Protein AF-A0A4Z1C130-F1 (afdb_monomer_lite)

Organism: NCBI:txid1697557

Structure (mmCIF, N/CA/C/O backbone):
data_AF-A0A4Z1C130-F1
#
_entry.id   AF-A0A4Z1C130-F1
#
loop_
_atom_site.group_PDB
_atom_site.id
_atom_site.type_symbol
_atom_site.label_atom_id
_atom_site.label_alt_id
_atom_site.label_comp_id
_atom_site.label_asym_id
_atom_site.label_entity_id
_atom_site.label_seq_id
_atom_site.pdbx_PDB_ins_code
_atom_site.Cartn_x
_atom_site.Cartn_y
_atom_site.Cartn_z
_atom_site.occupancy
_atom_site.B_iso_or_equiv
_atom_site.auth_seq_id
_atom_site.auth_comp_id
_atom_site.auth_asym_id
_atom_site.auth_atom_id
_atom_site.pdbx_PDB_model_num
ATOM 1 N N . MET A 1 1 ? 6.867 -9.509 -19.009 1.00 84.56 1 MET A N 1
ATOM 2 C CA . MET A 1 1 ? 7.620 -9.383 -17.746 1.00 84.56 1 MET A CA 1
ATOM 3 C C . MET A 1 1 ? 6.846 -10.134 -16.678 1.00 84.56 1 MET A C 1
ATOM 5 O O . MET A 1 1 ? 5.625 -10.033 -16.689 1.00 84.56 1 MET A O 1
ATOM 9 N N . GLN A 1 2 ? 7.513 -10.895 -15.812 1.00 92.56 2 GLN A N 1
ATOM 10 C CA . GLN A 1 2 ? 6.867 -11.497 -14.640 1.00 92.56 2 GLN A CA 1
ATOM 11 C C . GLN A 1 2 ? 6.759 -10.421 -13.554 1.00 92.56 2 GLN A C 1
ATOM 13 O O . GLN A 1 2 ? 7.670 -10.288 -12.743 1.00 92.56 2 GLN A O 1
ATOM 18 N N . PHE A 1 3 ? 5.708 -9.597 -13.609 1.00 95.44 3 PHE A N 1
ATOM 19 C CA . PHE A 1 3 ? 5.589 -8.407 -12.760 1.00 95.44 3 PHE A CA 1
ATOM 20 C C . PHE A 1 3 ? 5.726 -8.729 -11.281 1.00 95.44 3 PHE A C 1
ATOM 22 O O . PHE A 1 3 ? 6.609 -8.166 -10.649 1.00 95.44 3 PHE A O 1
ATOM 29 N N . ASP A 1 4 ? 4.951 -9.684 -10.771 1.00 96.56 4 ASP A N 1
ATOM 30 C CA . ASP A 1 4 ? 4.960 -10.022 -9.347 1.00 96.56 4 ASP A CA 1
ATOM 31 C C . ASP A 1 4 ? 6.349 -10.411 -8.847 1.00 96.56 4 ASP A C 1
ATOM 33 O O . ASP A 1 4 ? 6.774 -9.969 -7.785 1.00 96.56 4 ASP A O 1
ATOM 37 N N . LYS A 1 5 ? 7.098 -11.181 -9.644 1.00 96.88 5 LYS A N 1
ATOM 38 C CA . LYS A 1 5 ? 8.466 -11.577 -9.305 1.00 96.88 5 LYS A CA 1
ATOM 39 C C . LYS A 1 5 ? 9.387 -10.358 -9.195 1.00 96.88 5 LYS A C 1
ATOM 41 O O . LYS A 1 5 ? 10.031 -10.166 -8.169 1.00 96.88 5 LYS A O 1
ATOM 46 N N . VAL A 1 6 ? 9.421 -9.526 -10.235 1.00 97.50 6 VAL A N 1
ATOM 47 C CA . VAL A 1 6 ? 10.298 -8.343 -10.287 1.00 97.50 6 VAL A CA 1
ATOM 48 C C . VAL A 1 6 ? 9.891 -7.315 -9.223 1.00 97.50 6 VAL A C 1
ATOM 50 O O . VAL A 1 6 ? 10.746 -6.707 -8.582 1.00 97.50 6 VAL A O 1
ATOM 53 N N . ALA A 1 7 ? 8.588 -7.135 -8.999 1.00 97.62 7 ALA A N 1
ATOM 54 C CA . ALA A 1 7 ? 8.057 -6.245 -7.979 1.00 97.62 7 ALA A CA 1
ATOM 55 C C . ALA A 1 7 ? 8.417 -6.729 -6.572 1.00 97.62 7 ALA A C 1
ATOM 57 O O . ALA A 1 7 ? 8.873 -5.919 -5.771 1.00 97.62 7 ALA A O 1
ATOM 58 N N . ARG A 1 8 ? 8.297 -8.032 -6.280 1.00 97.88 8 ARG A N 1
ATOM 59 C CA . ARG A 1 8 ? 8.739 -8.600 -4.997 1.00 97.88 8 ARG A CA 1
ATOM 60 C C . ARG A 1 8 ? 10.211 -8.328 -4.734 1.00 97.88 8 ARG A C 1
ATOM 62 O O . ARG A 1 8 ? 10.548 -7.835 -3.665 1.00 97.88 8 ARG A O 1
ATOM 69 N N . GLU A 1 9 ? 11.069 -8.604 -5.710 1.00 97.69 9 GLU A N 1
ATOM 70 C CA . GLU A 1 9 ? 12.508 -8.376 -5.571 1.00 97.69 9 GLU A CA 1
ATOM 71 C C . GLU A 1 9 ? 12.799 -6.890 -5.318 1.00 97.69 9 GLU A C 1
ATOM 73 O O . GLU A 1 9 ? 13.430 -6.546 -4.322 1.00 97.69 9 GLU A O 1
ATOM 78 N N . ALA A 1 10 ? 12.273 -5.990 -6.154 1.00 98.12 10 ALA A N 1
ATOM 79 C CA . ALA A 1 10 ? 12.544 -4.558 -6.042 1.00 98.12 10 ALA A CA 1
ATOM 80 C C . ALA A 1 10 ? 11.983 -3.934 -4.753 1.00 98.12 10 ALA A C 1
ATOM 82 O O . ALA A 1 10 ? 12.716 -3.265 -4.022 1.00 98.12 10 ALA A O 1
ATOM 83 N N . PHE A 1 11 ? 10.703 -4.159 -4.445 1.00 98.44 11 PHE A N 1
ATOM 84 C CA . PHE A 1 11 ? 10.072 -3.613 -3.241 1.00 98.44 11 PHE A CA 1
ATOM 85 C C . PHE A 1 11 ? 10.645 -4.250 -1.970 1.00 98.44 11 PHE A C 1
ATOM 87 O O . PHE A 1 11 ? 10.843 -3.538 -0.984 1.00 98.44 11 PHE A O 1
ATOM 94 N N . GLY A 1 12 ? 10.981 -5.544 -2.005 1.00 97.81 12 GLY A N 1
ATOM 95 C CA . GLY A 1 12 ? 11.578 -6.270 -0.885 1.00 97.81 12 GLY A CA 1
ATOM 96 C C . GLY A 1 12 ? 12.869 -5.626 -0.385 1.00 97.81 12 GLY A C 1
ATOM 97 O O . GLY A 1 12 ? 13.016 -5.436 0.820 1.00 97.81 12 GLY A O 1
ATOM 98 N N . THR A 1 13 ? 13.729 -5.133 -1.292 1.00 97.38 13 THR A N 1
ATOM 99 C CA . THR A 1 13 ? 14.977 -4.431 -0.908 1.00 97.38 13 THR A CA 1
ATOM 100 C C . THR A 1 13 ? 14.772 -3.220 0.008 1.00 97.38 13 THR A C 1
ATOM 102 O O . THR A 1 13 ? 15.708 -2.809 0.693 1.00 97.38 13 THR A O 1
ATOM 105 N N . ILE A 1 14 ? 13.568 -2.638 0.021 1.00 96.75 14 ILE A N 1
ATOM 106 C CA . ILE A 1 14 ? 13.221 -1.463 0.826 1.00 96.75 14 ILE A CA 1
ATOM 107 C C . ILE A 1 14 ? 12.282 -1.823 1.972 1.00 96.75 14 ILE A C 1
ATOM 109 O O . ILE A 1 14 ? 12.450 -1.319 3.079 1.00 96.75 14 ILE A O 1
ATOM 113 N N . LEU A 1 15 ? 11.288 -2.672 1.719 1.00 97.69 15 LEU A N 1
ATOM 114 C CA . LEU A 1 15 ? 10.221 -2.956 2.671 1.00 97.69 15 LEU A CA 1
ATOM 115 C C . LEU A 1 15 ? 10.615 -4.012 3.712 1.00 97.69 15 LEU A C 1
ATOM 117 O O . LEU A 1 15 ? 10.221 -3.881 4.872 1.00 97.69 15 LEU A O 1
ATOM 121 N N . GLU A 1 16 ? 11.424 -5.012 3.352 1.00 97.88 16 GLU A N 1
ATOM 122 C CA . GLU A 1 16 ? 11.862 -6.047 4.302 1.00 97.88 16 GLU A CA 1
ATOM 123 C C . GLU A 1 16 ? 12.694 -5.468 5.458 1.00 97.88 16 GLU A C 1
ATOM 125 O O . GLU A 1 16 ? 12.375 -5.763 6.613 1.00 97.88 16 GLU A O 1
ATOM 130 N N . PRO A 1 17 ? 13.673 -4.561 5.230 1.00 97.06 17 PRO A N 1
ATOM 131 C CA . PRO A 1 17 ? 14.369 -3.877 6.325 1.00 97.06 17 PRO A CA 1
ATOM 132 C C . PRO A 1 17 ? 13.449 -3.065 7.250 1.00 97.06 17 PRO A C 1
ATOM 134 O O . PRO A 1 17 ? 13.810 -2.795 8.393 1.00 97.06 17 PRO A O 1
ATOM 137 N N . LEU A 1 18 ? 12.263 -2.672 6.772 1.00 95.75 18 LEU A N 1
ATOM 138 C CA . LEU A 1 18 ? 11.250 -1.950 7.548 1.00 95.75 18 LEU A CA 1
ATOM 139 C C . LEU A 1 18 ? 10.283 -2.890 8.292 1.00 95.75 18 LEU A C 1
ATOM 141 O O . LEU A 1 18 ? 9.380 -2.416 8.993 1.00 95.75 18 LEU A O 1
ATOM 145 N N . GLY A 1 19 ? 10.473 -4.207 8.167 1.00 96.94 19 GLY A N 1
ATOM 146 C CA . GLY A 1 19 ? 9.687 -5.247 8.829 1.00 96.94 19 GLY A CA 1
ATOM 147 C C . GLY A 1 19 ? 8.452 -5.708 8.057 1.00 96.94 19 GLY A C 1
ATOM 148 O O . GLY A 1 19 ? 7.589 -6.353 8.649 1.00 96.94 19 GLY A O 1
ATOM 149 N N . PHE A 1 20 ? 8.329 -5.370 6.772 1.00 98.00 20 PHE A N 1
ATOM 150 C CA . PHE A 1 20 ? 7.286 -5.942 5.920 1.00 98.00 20 PHE A CA 1
ATOM 151 C C . PHE A 1 20 ? 7.695 -7.327 5.411 1.00 98.00 20 PHE A C 1
ATOM 153 O O . PHE A 1 20 ? 8.868 -7.588 5.157 1.00 98.00 20 PHE A O 1
ATOM 160 N N . SER A 1 21 ? 6.706 -8.185 5.189 1.00 97.62 21 SER A N 1
ATOM 161 C CA . SER A 1 21 ? 6.847 -9.482 4.532 1.00 97.62 21 SER A CA 1
ATOM 162 C C . SER A 1 21 ? 5.893 -9.578 3.345 1.00 97.62 21 SER A C 1
ATOM 164 O O . SER A 1 21 ? 4.841 -8.946 3.337 1.00 97.62 21 SER A O 1
ATOM 166 N N . CYS A 1 22 ? 6.235 -10.396 2.351 1.00 97.12 22 CYS A N 1
ATOM 167 C CA . CYS A 1 22 ? 5.315 -10.831 1.295 1.00 97.12 22 CYS A CA 1
ATOM 168 C C . CYS A 1 22 ? 5.117 -12.360 1.287 1.00 97.12 22 CYS A C 1
ATOM 170 O O . CYS A 1 22 ? 4.662 -12.924 0.290 1.00 97.12 22 CYS A O 1
ATOM 172 N N . SER A 1 23 ? 5.478 -13.046 2.379 1.00 95.81 23 SER A N 1
ATOM 173 C CA . SER A 1 23 ? 5.541 -14.515 2.452 1.00 95.81 23 SER A CA 1
ATOM 174 C C . SER A 1 23 ? 4.203 -15.218 2.232 1.00 95.81 23 SER A C 1
ATOM 176 O O . SER A 1 23 ? 4.184 -16.301 1.660 1.00 95.81 23 SER A O 1
ATOM 178 N N . GLU A 1 24 ? 3.097 -14.615 2.673 1.00 95.50 24 GLU A N 1
ATOM 179 C CA . GLU A 1 24 ? 1.747 -15.184 2.518 1.00 95.50 24 GLU A CA 1
ATOM 180 C C . GLU A 1 24 ? 1.022 -14.677 1.263 1.00 95.50 24 GLU A C 1
ATOM 182 O O . GLU A 1 24 ? -0.021 -15.208 0.892 1.00 95.50 24 GLU A O 1
ATOM 187 N N . SER A 1 25 ? 1.577 -13.675 0.576 1.00 95.50 25 SER A N 1
ATOM 188 C CA . SER A 1 25 ? 1.028 -13.207 -0.697 1.00 95.50 25 SER A CA 1
ATOM 189 C C . SER A 1 25 ? 1.277 -14.255 -1.780 1.00 95.50 25 SER A C 1
ATOM 191 O O 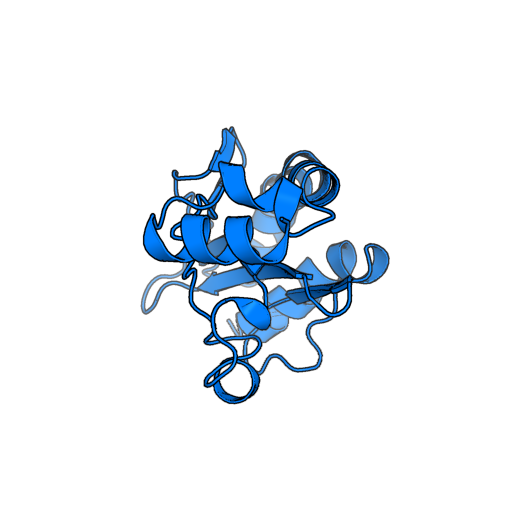. SER A 1 25 ? 2.376 -14.805 -1.880 1.00 95.50 25 SER A O 1
ATOM 193 N N . GLN A 1 26 ? 0.286 -14.492 -2.632 1.00 93.38 26 GLN A N 1
ATOM 194 C CA . GLN A 1 26 ? 0.418 -15.200 -3.906 1.00 93.38 26 GLN A CA 1
ATOM 195 C C . GLN A 1 26 ? 0.820 -14.242 -5.042 1.00 93.38 26 GLN A C 1
ATOM 197 O O . 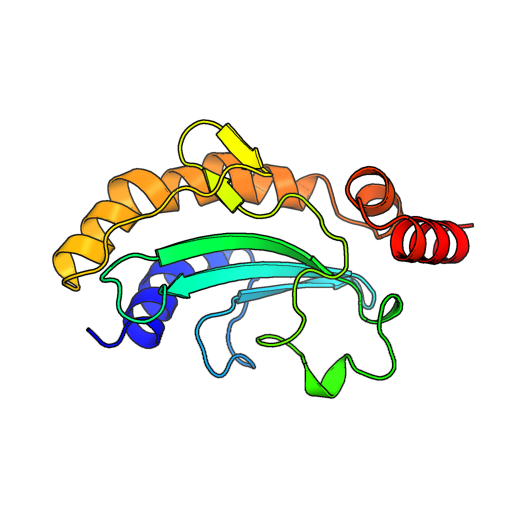GLN A 1 26 ? 1.441 -14.676 -6.009 1.00 93.38 26 GLN A O 1
ATOM 202 N N . ALA A 1 27 ? 0.529 -12.943 -4.904 1.00 93.19 27 ALA A N 1
ATOM 203 C CA . ALA A 1 27 ? 0.829 -11.894 -5.886 1.00 93.19 27 ALA A CA 1
ATOM 204 C C . ALA A 1 27 ? 2.134 -11.146 -5.565 1.00 93.19 27 ALA A C 1
ATOM 206 O O . ALA A 1 27 ? 3.208 -11.722 -5.699 1.00 93.19 27 ALA A O 1
ATOM 207 N N . CYS A 1 28 ? 2.083 -9.879 -5.157 1.00 96.06 28 CYS A N 1
ATOM 208 C CA . CYS A 1 28 ? 3.241 -9.108 -4.690 1.00 96.06 28 CYS A CA 1
ATOM 209 C C . CYS A 1 28 ? 2.869 -8.107 -3.581 1.00 96.06 28 CYS A C 1
ATOM 211 O O . CYS A 1 28 ? 3.478 -7.046 -3.453 1.00 96.06 28 CYS A O 1
ATOM 213 N N . THR A 1 29 ? 1.879 -8.461 -2.757 1.00 97.50 29 THR A N 1
ATOM 214 C CA . THR A 1 29 ? 1.444 -7.653 -1.614 1.00 97.50 29 THR A CA 1
ATOM 215 C C . THR A 1 29 ? 2.403 -7.823 -0.445 1.00 97.50 29 THR A C 1
ATOM 217 O O . THR A 1 29 ? 2.676 -8.936 0.010 1.00 97.50 29 THR A O 1
ATOM 220 N N . PHE A 1 30 ? 2.881 -6.701 0.076 1.00 98.00 30 PHE A N 1
ATOM 221 C CA . PHE A 1 30 ? 3.673 -6.636 1.292 1.00 98.00 30 PHE A CA 1
ATOM 222 C C . PHE A 1 30 ? 2.791 -6.217 2.454 1.00 98.00 30 PHE A C 1
ATOM 224 O O . PHE A 1 30 ? 1.991 -5.291 2.323 1.00 98.00 30 PHE A O 1
ATOM 231 N N . TYR A 1 31 ? 2.979 -6.851 3.603 1.00 97.31 31 TYR A N 1
ATOM 232 C CA . TYR A 1 31 ? 2.268 -6.531 4.828 1.00 97.31 31 TYR A CA 1
ATOM 233 C C . TYR A 1 31 ? 3.208 -6.497 6.030 1.00 97.31 31 TYR A C 1
ATOM 235 O O . TYR A 1 31 ? 4.227 -7.183 6.069 1.00 97.31 31 TYR A O 1
ATOM 243 N N . LYS A 1 32 ? 2.852 -5.695 7.029 1.00 97.00 32 LYS A N 1
ATOM 244 C CA . LYS A 1 32 ? 3.543 -5.606 8.316 1.00 97.00 32 LYS A CA 1
ATOM 245 C C . LYS A 1 32 ? 2.510 -5.591 9.430 1.00 97.00 32 LYS A C 1
ATOM 247 O O . LYS A 1 32 ? 1.650 -4.713 9.451 1.00 97.00 32 LYS A O 1
ATOM 252 N N . ALA A 1 33 ? 2.612 -6.538 10.357 1.00 96.50 33 ALA A N 1
ATOM 253 C CA . ALA A 1 33 ? 1.845 -6.488 11.595 1.00 96.50 33 ALA A CA 1
ATOM 254 C C . ALA A 1 33 ? 2.397 -5.359 12.478 1.00 96.50 33 ALA A C 1
ATOM 256 O O . ALA A 1 33 ? 3.587 -5.335 12.797 1.00 96.50 33 ALA A O 1
ATOM 257 N N . VAL A 1 34 ? 1.536 -4.415 12.847 1.00 95.19 34 VAL A N 1
ATOM 258 C CA . VAL A 1 34 ? 1.850 -3.341 13.803 1.00 95.19 34 VAL A CA 1
ATOM 259 C C . VAL A 1 34 ? 1.437 -3.770 15.208 1.00 95.19 34 VAL A C 1
ATOM 261 O O . VAL A 1 34 ? 2.166 -3.569 16.176 1.00 95.19 34 VAL A O 1
ATOM 264 N N . SER A 1 35 ? 0.278 -4.420 15.300 1.00 92.94 35 SER A N 1
ATOM 265 C CA . SER A 1 35 ? -0.231 -5.118 16.478 1.00 92.94 35 SER A CA 1
ATOM 266 C C . SER A 1 35 ? -1.021 -6.352 16.024 1.00 92.94 35 SER A C 1
ATOM 268 O O . SER A 1 35 ? -1.108 -6.624 14.827 1.00 92.94 35 SER A O 1
ATOM 270 N N . ALA A 1 36 ? -1.628 -7.090 16.960 1.00 89.31 36 ALA A N 1
ATOM 271 C CA . ALA A 1 36 ? -2.555 -8.175 16.618 1.00 89.31 36 ALA A CA 1
ATOM 272 C C . ALA A 1 36 ? -3.773 -7.686 15.804 1.00 89.31 36 ALA A C 1
ATOM 274 O O . ALA A 1 36 ? -4.365 -8.450 15.048 1.00 89.31 36 ALA A O 1
ATOM 275 N N . ASP A 1 37 ? -4.107 -6.399 15.927 1.00 90.56 37 ASP A N 1
ATOM 276 C CA . ASP A 1 37 ? -5.343 -5.823 15.404 1.00 90.56 37 ASP A CA 1
ATOM 277 C C . ASP A 1 37 ? -5.112 -4.862 14.238 1.00 90.56 37 ASP A C 1
ATOM 279 O O . ASP A 1 37 ? -6.073 -4.309 13.707 1.00 90.56 37 ASP A O 1
ATOM 283 N N . LEU A 1 38 ? -3.864 -4.603 13.845 1.00 93.62 38 LEU A N 1
ATOM 284 C CA . LEU A 1 38 ? -3.554 -3.612 12.821 1.00 93.62 38 LEU A CA 1
ATOM 285 C C . LEU A 1 38 ? -2.382 -4.054 11.956 1.00 93.62 38 LEU A C 1
ATOM 287 O O . LEU A 1 38 ? -1.293 -4.357 12.448 1.00 93.62 38 LEU A O 1
ATOM 291 N N . TYR A 1 39 ? -2.609 -3.997 10.650 1.00 95.75 39 TYR A N 1
ATOM 292 C CA . TYR A 1 39 ? -1.638 -4.325 9.623 1.00 95.75 39 TYR A CA 1
ATOM 293 C C . TYR A 1 39 ? -1.480 -3.153 8.660 1.00 95.75 39 TYR A C 1
ATOM 295 O O . TYR A 1 39 ? -2.448 -2.475 8.311 1.00 95.75 39 TYR A O 1
ATOM 303 N N . HIS A 1 40 ? -0.253 -2.936 8.207 1.00 96.19 40 HIS A N 1
ATOM 304 C CA . HIS A 1 40 ? 0.083 -2.031 7.110 1.00 96.19 40 HIS A CA 1
ATOM 305 C C . HIS A 1 40 ? 0.326 -2.823 5.842 1.00 96.19 40 HIS A C 1
ATOM 307 O O . HIS A 1 40 ? 0.926 -3.890 5.909 1.00 96.19 40 HIS A O 1
ATOM 313 N N . PHE A 1 41 ? -0.080 -2.276 4.701 1.00 96.62 41 PHE A N 1
ATOM 314 C CA . PHE A 1 41 ? 0.021 -2.924 3.402 1.00 96.62 41 PHE A CA 1
ATOM 315 C C . PHE A 1 41 ? 0.650 -2.003 2.363 1.00 96.62 41 PHE A C 1
ATOM 317 O O . PHE A 1 41 ? 0.315 -0.819 2.273 1.00 96.62 41 PHE A O 1
ATOM 324 N N . VAL A 1 42 ? 1.523 -2.585 1.544 1.00 97.38 42 VAL A N 1
ATOM 325 C CA . VAL A 1 42 ? 2.035 -2.003 0.303 1.00 97.38 42 VAL A CA 1
ATOM 326 C C . VAL A 1 42 ? 1.748 -2.987 -0.821 1.00 97.38 42 VAL A C 1
ATOM 328 O O . VAL A 1 42 ? 2.273 -4.096 -0.836 1.00 97.38 42 VAL A O 1
ATOM 331 N N . MET A 1 43 ? 0.913 -2.581 -1.766 1.00 96.69 43 MET A N 1
ATOM 332 C CA . MET A 1 43 ? 0.435 -3.432 -2.847 1.00 96.69 43 MET A CA 1
ATOM 333 C C . MET A 1 43 ? 0.750 -2.776 -4.194 1.00 96.69 43 MET A C 1
ATOM 335 O O . MET A 1 43 ? -0.027 -1.935 -4.657 1.00 96.69 43 MET A O 1
ATOM 339 N N . PRO A 1 44 ? 1.902 -3.090 -4.810 1.00 97.00 44 PRO A N 1
ATOM 340 C CA . PRO A 1 44 ? 2.093 -2.844 -6.231 1.00 97.00 44 PRO A CA 1
ATOM 341 C C . PRO A 1 44 ? 1.086 -3.680 -7.029 1.00 97.00 44 PRO A C 1
ATOM 343 O O . PRO A 1 44 ? 0.984 -4.884 -6.830 1.00 97.00 44 PRO A O 1
ATOM 346 N N . ASP A 1 45 ? 0.338 -3.042 -7.923 1.00 94.81 45 ASP A N 1
ATOM 347 C CA . ASP A 1 45 ? -0.751 -3.683 -8.665 1.00 94.81 45 ASP A CA 1
ATOM 348 C C . ASP A 1 45 ? -0.617 -3.370 -10.157 1.00 94.81 45 ASP A C 1
ATOM 350 O O . ASP A 1 45 ? -0.761 -2.218 -10.590 1.00 94.81 45 ASP A O 1
ATOM 354 N N . GLN A 1 46 ? -0.284 -4.388 -10.955 1.00 96.12 46 GLN A N 1
ATOM 355 C CA . GLN A 1 46 ? -0.220 -4.233 -12.401 1.00 96.12 46 GLN A CA 1
ATOM 356 C C . GLN A 1 46 ? -1.631 -4.164 -12.980 1.00 96.12 46 GLN A C 1
ATOM 358 O O . GLN A 1 46 ? -2.414 -5.109 -12.903 1.00 96.12 46 GLN A O 1
ATOM 363 N N . LEU A 1 47 ? -1.917 -3.072 -13.687 1.00 94.12 47 LEU A N 1
ATOM 364 C CA . LEU A 1 47 ? -3.197 -2.912 -14.354 1.00 94.12 47 LEU A CA 1
ATOM 365 C C . LEU A 1 47 ? -3.369 -3.949 -15.466 1.00 94.12 47 LEU A C 1
ATOM 367 O O . LEU A 1 47 ? -2.524 -4.105 -16.354 1.00 94.12 47 LEU A O 1
ATOM 371 N N . HIS A 1 48 ? -4.522 -4.610 -15.453 1.00 90.38 48 HIS A N 1
ATOM 372 C CA . HIS A 1 48 ? -4.873 -5.625 -16.435 1.00 90.38 48 HIS A CA 1
ATOM 373 C C . HIS A 1 48 ? -4.774 -5.075 -17.871 1.00 90.38 48 HIS A C 1
ATOM 375 O O . HIS A 1 48 ? -5.309 -4.010 -18.185 1.00 90.38 48 HIS A O 1
ATOM 381 N N . ASN A 1 49 ? -4.079 -5.803 -18.751 1.00 87.81 49 ASN A N 1
ATOM 382 C CA . ASN A 1 49 ? -3.824 -5.446 -20.157 1.00 87.81 49 ASN A CA 1
ATOM 383 C C . ASN A 1 49 ? -3.085 -4.120 -20.403 1.00 87.81 49 ASN A C 1
ATOM 385 O O . ASN A 1 49 ? -2.995 -3.674 -21.549 1.00 87.81 49 ASN A O 1
ATOM 389 N N . LEU A 1 50 ? -2.510 -3.499 -19.371 1.00 93.06 50 LEU A N 1
ATOM 390 C CA . LEU A 1 50 ? -1.705 -2.295 -19.517 1.00 93.06 50 LEU A CA 1
ATOM 391 C C . LEU A 1 50 ? -0.274 -2.559 -19.037 1.00 93.06 50 LEU A C 1
ATOM 393 O O . LEU A 1 50 ? -0.051 -3.200 -18.012 1.00 93.06 50 LEU A O 1
ATOM 397 N N . PRO A 1 51 ? 0.746 -2.028 -19.732 1.00 95.19 51 PRO A N 1
ATOM 398 C CA . PRO A 1 51 ? 2.126 -2.082 -19.256 1.00 95.19 51 PRO A CA 1
ATOM 399 C C . PRO A 1 51 ? 2.365 -0.997 -18.191 1.00 95.19 51 PRO A C 1
ATOM 401 O O . PRO A 1 51 ? 3.325 -0.223 -18.280 1.00 95.19 51 PRO A O 1
ATOM 404 N N . LYS A 1 52 ? 1.440 -0.890 -17.233 1.00 97.44 52 LYS A N 1
ATOM 405 C CA . LYS A 1 52 ? 1.440 0.085 -16.149 1.00 97.44 52 LYS A CA 1
ATOM 406 C C . LYS A 1 52 ? 1.023 -0.573 -14.842 1.00 97.44 52 LYS A C 1
ATOM 408 O O . LYS A 1 52 ? 0.240 -1.516 -14.857 1.00 97.44 52 LYS A O 1
ATOM 413 N N . TYR A 1 53 ? 1.489 -0.012 -13.740 1.00 97.75 53 TYR A N 1
ATOM 414 C CA . TYR A 1 53 ? 1.084 -0.394 -12.395 1.00 97.75 53 TYR A CA 1
ATOM 415 C C . TYR A 1 53 ? 0.818 0.844 -11.546 1.00 97.75 53 TYR A C 1
ATOM 417 O O . TYR A 1 53 ? 1.303 1.937 -11.864 1.00 97.75 53 TYR A O 1
ATOM 425 N N . ASP A 1 54 ? 0.056 0.666 -10.479 1.00 97.19 54 ASP A N 1
ATOM 426 C CA . ASP A 1 54 ? -0.012 1.607 -9.367 1.00 97.19 54 ASP A CA 1
ATOM 427 C C . ASP A 1 54 ? 0.530 0.959 -8.089 1.00 97.19 54 ASP A C 1
ATOM 429 O O . ASP A 1 54 ? 0.941 -0.203 -8.083 1.00 97.19 54 ASP A O 1
ATOM 433 N N . VAL A 1 55 ? 0.612 1.745 -7.018 1.00 97.50 55 VAL A N 1
ATOM 434 C CA . VAL A 1 55 ? 0.997 1.246 -5.698 1.00 97.50 55 VAL A CA 1
ATOM 435 C C . VAL A 1 55 ? -0.034 1.730 -4.695 1.00 97.50 55 VAL A C 1
ATOM 437 O O . VAL A 1 55 ? -0.254 2.939 -4.565 1.00 97.50 55 VAL A O 1
ATOM 440 N N . LYS A 1 56 ? -0.650 0.792 -3.976 1.00 96.19 56 LYS A N 1
ATOM 441 C CA . LYS A 1 56 ? -1.609 1.079 -2.907 1.00 96.19 56 LYS A CA 1
ATOM 442 C C . LYS A 1 56 ? -0.929 0.911 -1.549 1.00 96.19 56 LYS A C 1
ATOM 444 O O . LYS A 1 56 ? -0.264 -0.085 -1.302 1.00 96.19 56 LYS A O 1
ATOM 449 N N . ILE A 1 57 ? -1.095 1.904 -0.688 1.00 95.12 57 ILE A N 1
ATOM 450 C CA . ILE A 1 57 ? -0.538 2.053 0.652 1.00 95.12 57 ILE A CA 1
ATOM 451 C C . ILE A 1 57 ? -1.724 2.238 1.587 1.00 95.12 57 ILE A C 1
ATOM 453 O O . ILE A 1 57 ? -2.451 3.222 1.466 1.00 95.12 57 ILE A O 1
ATOM 457 N N . PHE A 1 58 ? -1.972 1.289 2.475 1.00 94.00 58 PHE A N 1
ATOM 458 C CA . PHE A 1 58 ? -3.141 1.347 3.349 1.00 94.00 58 PHE A CA 1
ATOM 459 C C . PHE A 1 58 ? -2.899 0.566 4.633 1.00 94.00 58 PHE A C 1
ATOM 461 O O . PHE A 1 58 ? -1.942 -0.197 4.748 1.00 94.00 58 PHE A O 1
ATOM 468 N N . PHE A 1 59 ? -3.775 0.766 5.610 1.00 93.62 59 PHE A N 1
ATOM 469 C CA . PHE A 1 59 ? -3.880 -0.112 6.764 1.00 93.62 59 PHE A CA 1
ATOM 470 C C . PHE A 1 59 ? -5.162 -0.934 6.668 1.00 93.62 59 PHE A C 1
ATOM 472 O O . PHE A 1 59 ? -6.150 -0.506 6.060 1.00 93.62 59 PHE A O 1
ATOM 479 N N . HIS A 1 60 ? -5.159 -2.093 7.314 1.00 93.12 60 HIS A N 1
ATOM 480 C CA . HIS A 1 60 ? -6.368 -2.866 7.553 1.00 93.12 60 HIS A CA 1
ATOM 481 C C . HIS A 1 60 ? -6.299 -3.565 8.908 1.00 93.12 60 HIS A C 1
ATOM 483 O O . HIS A 1 60 ? -5.238 -3.652 9.527 1.00 93.12 60 HIS A O 1
ATOM 489 N N . SER A 1 61 ? -7.447 -4.027 9.383 1.00 92.38 61 SER A N 1
ATOM 490 C CA . SER A 1 61 ? -7.592 -4.675 10.676 1.00 92.38 61 SER A CA 1
ATOM 491 C C . SER A 1 61 ? -8.485 -5.906 10.541 1.00 92.38 61 SER A C 1
ATOM 493 O O . SER A 1 61 ? -9.586 -5.780 9.991 1.00 92.38 61 SER A O 1
ATOM 495 N N . PRO A 1 62 ? -8.080 -7.067 11.095 1.00 93.06 62 PRO A N 1
ATOM 496 C CA . PRO A 1 62 ? -8.952 -8.238 11.168 1.00 93.06 62 PRO A CA 1
ATOM 497 C C . PRO A 1 62 ? -10.255 -7.942 11.920 1.00 93.06 62 PRO A C 1
ATOM 499 O O . PRO A 1 62 ? -11.276 -8.557 11.637 1.00 93.06 62 PRO A O 1
ATOM 502 N N . LEU A 1 63 ? -10.271 -6.953 12.821 1.00 91.81 63 LEU A N 1
ATOM 503 C CA . LEU A 1 63 ? -11.469 -6.577 13.574 1.00 91.81 63 LEU A CA 1
ATOM 504 C C . LEU A 1 63 ? -12.536 -5.871 12.723 1.00 91.81 63 LEU A C 1
ATOM 506 O O . LEU A 1 63 ? -13.697 -5.818 13.124 1.00 91.81 63 LEU A O 1
ATOM 510 N N . LEU A 1 64 ? -12.167 -5.321 11.561 1.00 89.00 64 LEU A N 1
ATOM 511 C CA . LEU A 1 64 ? -13.120 -4.660 10.664 1.00 89.00 64 LEU A CA 1
ATOM 512 C C . LEU A 1 64 ? -13.894 -5.666 9.808 1.00 89.00 64 LEU A C 1
ATOM 514 O O . LEU A 1 64 ? -15.063 -5.439 9.514 1.00 89.00 64 LEU A O 1
ATOM 518 N N . GLU A 1 65 ? -13.273 -6.782 9.427 1.00 87.62 65 GLU A N 1
ATOM 519 C CA . GLU A 1 65 ? -13.899 -7.826 8.605 1.00 87.62 65 GLU A CA 1
ATOM 520 C C . GLU A 1 65 ? -13.559 -9.247 9.103 1.00 87.62 65 GLU A C 1
ATOM 522 O O . GLU A 1 65 ? -13.050 -10.067 8.331 1.00 87.62 65 GLU A O 1
ATOM 527 N N . PRO A 1 66 ? -13.863 -9.585 10.370 1.00 88.31 66 PRO A N 1
ATOM 528 C CA . PRO A 1 66 ? -13.339 -10.791 11.018 1.00 88.31 66 PRO A CA 1
ATOM 529 C C . PRO A 1 66 ? -13.760 -12.082 10.316 1.00 88.31 66 PRO A C 1
ATOM 531 O O . PRO A 1 66 ? -12.970 -13.009 10.199 1.00 88.31 66 PRO A O 1
ATOM 534 N N . ALA A 1 67 ? -14.985 -12.132 9.788 1.00 90.06 67 ALA A N 1
ATOM 535 C CA . ALA A 1 67 ? -15.515 -13.319 9.123 1.00 90.06 67 ALA A CA 1
ATOM 536 C C . ALA A 1 67 ? -14.844 -13.639 7.775 1.00 90.06 67 ALA A C 1
ATOM 538 O O . ALA A 1 67 ? -15.031 -14.738 7.271 1.00 90.06 67 ALA A O 1
ATOM 539 N N . SER A 1 68 ? -14.118 -12.691 7.172 1.00 89.19 68 SER A N 1
ATOM 540 C CA . SER A 1 68 ? -13.497 -12.869 5.849 1.00 89.19 68 SER A CA 1
ATOM 541 C C . SER A 1 68 ? -11.996 -12.595 5.831 1.00 89.19 68 SER A C 1
ATOM 543 O O . SER A 1 68 ? -11.414 -12.545 4.752 1.00 89.19 68 SER A O 1
ATOM 545 N N . TRP A 1 69 ? -11.380 -12.363 6.993 1.00 91.81 69 TRP A N 1
ATOM 546 C CA . TRP A 1 69 ? -9.969 -11.994 7.077 1.00 91.81 69 TRP A CA 1
ATOM 547 C C . TRP A 1 69 ? -9.068 -13.091 6.508 1.00 91.81 69 TRP A C 1
ATOM 549 O O . TRP A 1 69 ? -8.343 -12.832 5.551 1.00 91.81 69 TRP A O 1
ATOM 559 N N . ASP A 1 70 ? -9.181 -14.312 7.034 1.00 92.19 70 ASP A N 1
ATOM 560 C CA . ASP A 1 70 ? -8.312 -15.436 6.661 1.00 92.19 70 ASP A CA 1
ATOM 561 C C . ASP A 1 70 ? -8.428 -15.798 5.171 1.00 92.19 70 ASP A C 1
ATOM 563 O O . ASP A 1 70 ? -7.430 -16.109 4.529 1.00 92.19 70 ASP A O 1
ATOM 567 N N . ASP A 1 71 ? -9.630 -15.690 4.596 1.00 92.50 71 ASP A N 1
ATOM 568 C CA . ASP A 1 71 ? -9.876 -16.004 3.181 1.00 92.50 71 ASP A CA 1
ATOM 569 C C . ASP A 1 71 ? -9.324 -14.939 2.223 1.00 92.50 71 ASP A C 1
ATOM 571 O O . ASP A 1 71 ? -9.062 -15.215 1.050 1.00 92.50 71 ASP A O 1
ATOM 575 N N . LYS A 1 72 ? -9.208 -13.693 2.692 1.00 91.44 72 LYS A N 1
ATOM 576 C CA . LYS A 1 72 ? -8.824 -12.548 1.861 1.00 91.44 72 LYS A CA 1
ATOM 577 C C . LYS A 1 72 ? -7.373 -12.124 2.056 1.00 91.44 72 LYS A C 1
ATOM 579 O O . LYS A 1 72 ? -6.821 -11.437 1.196 1.00 91.44 72 LYS A O 1
ATOM 584 N N . PHE A 1 73 ? -6.767 -12.453 3.188 1.00 93.38 73 PHE A N 1
ATOM 585 C CA . PHE A 1 73 ? -5.429 -11.999 3.526 1.00 93.38 73 PHE A CA 1
ATOM 586 C C . PHE A 1 73 ? -4.348 -12.673 2.652 1.00 93.38 73 PHE A C 1
ATOM 588 O O . PHE A 1 73 ? -4.421 -13.877 2.422 1.00 93.38 73 PHE A O 1
ATOM 595 N N . PRO A 1 74 ? -3.306 -11.946 2.194 1.00 94.25 74 PRO A N 1
ATOM 596 C CA . PRO A 1 74 ? -3.186 -10.485 2.159 1.00 94.25 74 PRO A CA 1
ATOM 597 C C . PRO A 1 74 ? -3.719 -9.857 0.853 1.00 94.25 74 PRO A C 1
ATOM 599 O O . PRO A 1 74 ? -3.935 -8.649 0.805 1.00 94.25 74 PRO A O 1
ATOM 602 N N . ASP A 1 75 ? -3.917 -10.641 -0.210 1.00 93.44 75 ASP A N 1
ATOM 603 C CA . ASP A 1 75 ? -4.064 -10.123 -1.583 1.00 93.44 75 ASP A CA 1
ATOM 604 C C . ASP A 1 75 ? -5.483 -9.658 -1.953 1.00 93.44 75 ASP A C 1
ATOM 606 O O . ASP A 1 75 ? -5.659 -8.856 -2.870 1.00 93.44 75 ASP A O 1
ATOM 610 N N . ALA A 1 76 ? -6.511 -10.154 -1.263 1.00 90.69 76 ALA A N 1
ATOM 611 C CA . ALA A 1 76 ? -7.921 -9.964 -1.618 1.00 90.69 76 ALA A CA 1
ATOM 612 C C . ALA A 1 76 ? -8.722 -9.172 -0.570 1.00 90.69 76 ALA A C 1
ATOM 614 O O . ALA A 1 76 ? -9.951 -9.116 -0.632 1.00 90.69 76 ALA A O 1
ATOM 615 N N . LEU A 1 77 ? -8.040 -8.521 0.377 1.00 82.75 77 LEU A N 1
ATOM 616 C CA . LEU A 1 77 ? -8.664 -7.716 1.434 1.00 82.75 77 LEU A CA 1
ATOM 617 C C . LEU A 1 77 ? -9.503 -6.552 0.884 1.00 82.75 77 LEU A C 1
ATOM 619 O O . LEU A 1 77 ? -10.427 -6.084 1.546 1.00 82.75 77 LEU A O 1
ATOM 623 N N . GLY A 1 78 ? -9.204 -6.090 -0.334 1.00 78.69 78 GLY A N 1
ATOM 624 C CA . GLY A 1 78 ? -9.719 -4.821 -0.835 1.00 78.69 78 GLY A CA 1
ATOM 625 C C . GLY A 1 78 ? -9.221 -3.652 0.021 1.00 78.69 78 GLY A C 1
ATOM 626 O O . GLY A 1 78 ? -8.293 -3.786 0.814 1.00 78.69 78 GLY A O 1
ATOM 627 N N . ILE A 1 79 ? -9.838 -2.479 -0.139 1.00 80.75 79 ILE A N 1
ATOM 628 C CA . ILE A 1 79 ? -9.574 -1.308 0.715 1.00 80.75 79 ILE A CA 1
ATOM 629 C C . ILE A 1 79 ? -10.899 -0.911 1.370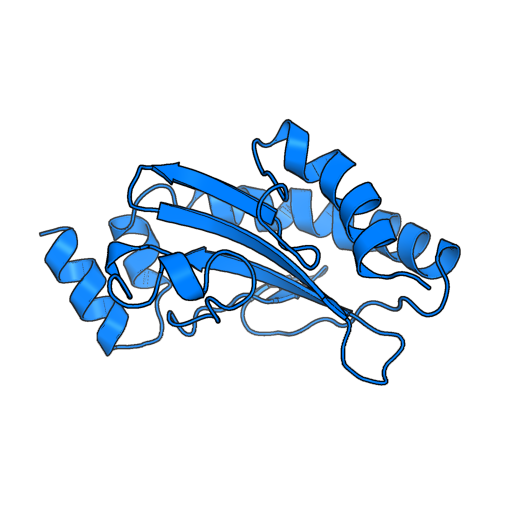 1.00 80.75 79 ILE A C 1
ATOM 631 O O . ILE A 1 79 ? -11.513 0.087 0.988 1.00 80.75 79 ILE A O 1
ATOM 635 N N . PRO A 1 80 ? -11.397 -1.726 2.316 1.00 63.97 80 PRO A N 1
ATOM 636 C CA . PRO A 1 80 ? -12.738 -1.582 2.891 1.00 63.97 80 PRO A CA 1
ATOM 637 C C . PRO A 1 80 ? -12.909 -0.259 3.632 1.00 63.97 80 PRO A C 1
ATOM 639 O O . PRO A 1 80 ? -14.001 0.300 3.685 1.00 63.97 80 PRO A O 1
ATOM 642 N N . THR A 1 81 ? -11.814 0.312 4.132 1.00 69.38 81 THR A N 1
ATOM 643 C CA . THR A 1 81 ? -11.812 1.640 4.746 1.00 69.38 81 THR A CA 1
ATOM 644 C C . THR A 1 81 ? -12.198 2.758 3.771 1.00 69.38 81 THR A C 1
ATOM 646 O O . THR A 1 81 ? -12.428 3.884 4.220 1.00 69.38 81 THR A O 1
ATOM 649 N N . GLU A 1 82 ? -12.257 2.477 2.459 1.00 72.56 82 GLU A N 1
ATOM 650 C CA . GLU A 1 82 ? -12.339 3.459 1.367 1.00 72.56 82 GLU A CA 1
ATOM 651 C C . GLU A 1 82 ? -11.290 4.570 1.525 1.00 72.56 82 GLU A C 1
ATOM 653 O O . GLU A 1 82 ? -11.458 5.709 1.080 1.00 72.5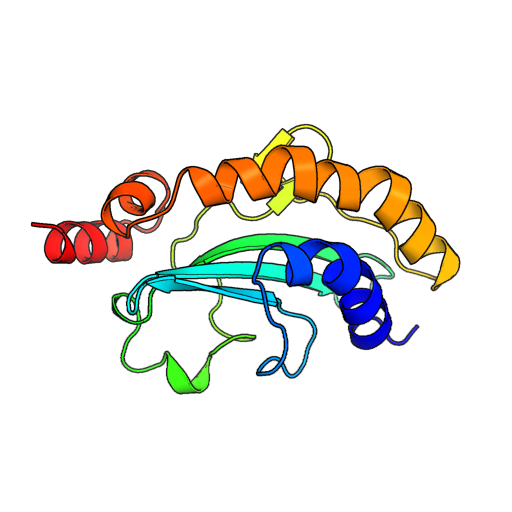6 82 GLU A O 1
ATOM 658 N N . SER A 1 83 ? -10.207 4.252 2.238 1.00 72.81 83 SER A N 1
ATOM 659 C CA . SER A 1 83 ? -9.165 5.209 2.534 1.00 72.81 83 SER A CA 1
ATOM 660 C C . SER A 1 83 ? -8.418 5.561 1.260 1.00 72.81 83 SER A C 1
ATOM 662 O O . SER A 1 83 ? -8.333 4.811 0.287 1.00 72.81 83 SER A O 1
ATOM 664 N N . TRP A 1 84 ? -7.884 6.769 1.271 1.00 81.38 84 TRP A N 1
ATOM 665 C CA . TRP A 1 84 ? -6.962 7.214 0.252 1.00 81.38 84 TRP A CA 1
ATOM 666 C C . TRP A 1 84 ? -5.690 6.386 0.332 1.00 81.38 84 TRP A C 1
ATOM 668 O O . TRP A 1 84 ? -4.977 6.464 1.328 1.00 81.38 84 TRP A O 1
ATOM 678 N N . SER A 1 85 ? -5.427 5.612 -0.714 1.00 91.88 85 SER A N 1
ATOM 679 C CA . SER A 1 85 ? -4.381 4.597 -0.680 1.00 91.88 85 SER A CA 1
ATOM 680 C C . SER A 1 85 ? -3.344 4.734 -1.781 1.00 91.88 85 SER A C 1
ATOM 682 O O . SER A 1 85 ? -2.329 4.060 -1.741 1.00 91.88 85 SER A O 1
ATOM 684 N N . TYR A 1 86 ? -3.557 5.555 -2.803 1.00 95.31 86 TYR A N 1
ATOM 685 C CA . TYR A 1 86 ? -2.623 5.590 -3.922 1.00 95.31 86 TYR A CA 1
ATOM 686 C C . TYR A 1 86 ? -1.350 6.340 -3.552 1.00 95.31 86 TYR A C 1
ATOM 688 O O . TYR A 1 86 ? -1.405 7.473 -3.070 1.00 95.31 86 TYR A O 1
ATOM 696 N N . LEU A 1 87 ? -0.201 5.731 -3.833 1.00 96.94 87 LEU A N 1
ATOM 697 C CA . LEU A 1 87 ? 1.082 6.410 -3.766 1.00 96.94 87 LEU A CA 1
ATOM 698 C C . LEU A 1 87 ? 1.269 7.291 -5.002 1.00 96.94 87 LEU A C 1
ATOM 700 O O . LEU A 1 87 ? 1.274 6.818 -6.137 1.00 96.94 87 LEU A O 1
ATOM 704 N N . SER A 1 88 ? 1.494 8.574 -4.761 1.00 96.50 88 SER A N 1
ATOM 705 C CA . SER A 1 88 ? 1.915 9.542 -5.767 1.00 96.50 88 SER A CA 1
ATOM 706 C C . SER A 1 88 ? 3.317 10.033 -5.435 1.00 96.50 88 SER A C 1
ATOM 708 O O . SER A 1 88 ? 3.592 10.474 -4.318 1.00 96.50 88 SER A O 1
ATOM 710 N N . SER A 1 89 ? 4.191 10.042 -6.437 1.00 95.25 89 SER A N 1
ATOM 711 C CA . SER A 1 89 ? 5.559 10.562 -6.339 1.00 95.25 89 SER A CA 1
ATOM 712 C C . SER A 1 89 ? 5.619 12.060 -6.032 1.00 95.25 89 SER A C 1
ATOM 714 O O . SER A 1 89 ? 6.668 12.572 -5.652 1.00 95.25 89 SER A O 1
ATOM 716 N N . ARG A 1 90 ? 4.498 12.775 -6.190 1.00 94.25 90 ARG A N 1
ATOM 717 C CA . ARG A 1 90 ? 4.412 14.231 -5.998 1.00 94.25 90 ARG A CA 1
ATOM 718 C C . ARG A 1 90 ? 3.627 14.647 -4.766 1.00 94.25 90 ARG A C 1
ATOM 720 O O . ARG A 1 90 ? 3.878 15.717 -4.228 1.00 94.25 90 ARG A O 1
ATOM 727 N N . SER A 1 91 ? 2.621 13.863 -4.390 1.00 93.25 91 SER A N 1
ATOM 728 C CA . SER A 1 91 ? 1.638 14.247 -3.368 1.00 93.25 91 SER A CA 1
ATOM 729 C C . SER A 1 91 ? 1.515 13.244 -2.224 1.00 93.25 91 SER A C 1
ATOM 731 O O . SER A 1 91 ? 0.662 13.437 -1.365 1.00 93.25 91 SER A O 1
ATOM 733 N N . GLY A 1 92 ? 2.329 12.186 -2.217 1.00 94.12 92 GLY A N 1
ATOM 734 C CA . GLY A 1 92 ? 2.303 11.147 -1.194 1.00 94.12 92 GLY A CA 1
ATOM 735 C C . GLY A 1 92 ? 1.099 10.215 -1.292 1.00 94.12 92 GLY A C 1
ATOM 736 O O . GLY A 1 92 ? 0.563 10.001 -2.380 1.00 94.12 92 GLY A O 1
ATOM 737 N N . VAL A 1 93 ? 0.713 9.634 -0.154 1.00 93.69 93 VAL A N 1
ATOM 738 C CA . VAL A 1 93 ? -0.406 8.686 -0.045 1.00 93.69 93 VAL A CA 1
ATOM 739 C C . VAL A 1 93 ? -1.729 9.451 -0.079 1.00 93.69 93 VAL A C 1
ATOM 741 O O . VAL A 1 93 ? -1.973 10.325 0.755 1.00 93.69 93 VAL A O 1
ATOM 744 N N . GLY A 1 94 ? -2.573 9.170 -1.071 1.00 91.94 94 GLY A N 1
ATOM 745 C CA . GLY A 1 94 ? -3.729 10.009 -1.365 1.00 91.94 94 GLY A CA 1
ATOM 746 C C . GLY A 1 94 ? -4.771 9.381 -2.301 1.00 91.94 94 GLY A C 1
ATOM 747 O O . GLY A 1 94 ? -4.670 8.220 -2.691 1.00 91.94 94 GLY A O 1
ATOM 748 N N . PRO A 1 95 ? -5.807 10.150 -2.685 1.00 89.31 95 PRO A N 1
ATOM 749 C CA . PRO A 1 95 ? -6.846 9.685 -3.607 1.00 89.31 95 PRO A CA 1
ATOM 750 C C . PRO A 1 95 ? -6.373 9.658 -5.064 1.00 89.31 95 PRO A C 1
ATOM 752 O O . PRO A 1 95 ? -7.055 9.124 -5.934 1.00 89.31 95 PRO A O 1
ATOM 755 N N . ARG A 1 96 ? -5.240 10.303 -5.361 1.00 90.75 96 ARG A N 1
ATOM 756 C CA . ARG A 1 96 ? -4.756 10.490 -6.724 1.00 90.75 96 ARG A CA 1
ATOM 757 C C . ARG A 1 96 ? -3.884 9.305 -7.125 1.00 90.75 96 ARG A C 1
ATOM 759 O O . ARG A 1 96 ? -2.730 9.230 -6.719 1.00 90.75 96 ARG A O 1
ATOM 766 N N . GLN A 1 97 ? -4.434 8.443 -7.970 1.00 94.31 97 GLN A N 1
ATOM 767 C CA . GLN A 1 97 ? -3.692 7.373 -8.626 1.00 94.31 97 GLN A CA 1
ATOM 768 C C . GLN A 1 97 ? -2.595 7.958 -9.526 1.00 94.31 97 GLN A C 1
ATOM 770 O O . GLN A 1 97 ? -2.872 8.755 -10.427 1.00 94.31 97 GLN A O 1
ATOM 775 N N . GLU A 1 98 ? -1.347 7.560 -9.288 1.00 96.75 98 GLU A N 1
ATOM 776 C CA . GLU A 1 98 ? -0.253 7.726 -10.241 1.00 96.75 98 GLU A CA 1
ATOM 777 C C . GLU A 1 98 ? 0.054 6.369 -10.874 1.00 96.75 98 GLU A C 1
ATOM 779 O O . GLU A 1 98 ? 0.140 5.357 -10.183 1.00 96.75 98 GLU A O 1
ATOM 784 N N . LEU A 1 99 ? 0.198 6.354 -12.201 1.00 97.38 99 LEU A N 1
ATOM 785 C CA . LEU A 1 99 ? 0.543 5.151 -12.947 1.00 97.38 99 LEU A CA 1
ATOM 786 C C . LEU A 1 99 ? 2.012 5.181 -13.352 1.00 97.38 99 LEU A C 1
ATOM 788 O O . LEU A 1 99 ? 2.478 6.134 -13.985 1.00 97.38 99 LEU A O 1
ATOM 792 N N . PHE A 1 100 ? 2.707 4.090 -13.072 1.00 97.06 100 PHE A N 1
ATOM 793 C CA . PHE A 1 100 ? 4.111 3.883 -13.396 1.00 97.06 100 PHE A CA 1
ATOM 794 C C . PHE A 1 100 ? 4.233 2.881 -14.542 1.00 97.06 100 PHE A C 1
ATOM 796 O O . PHE A 1 100 ? 3.442 1.949 -14.653 1.00 97.06 100 PHE A O 1
ATOM 803 N N . TRP A 1 101 ? 5.206 3.070 -15.432 1.00 96.50 101 TRP A N 1
ATOM 804 C CA . TRP A 1 101 ? 5.405 2.164 -16.566 1.00 96.50 101 TRP A CA 1
ATOM 805 C C . TRP A 1 101 ? 6.169 0.907 -16.145 1.00 96.50 101 TRP A C 1
ATOM 807 O O . TRP A 1 101 ? 7.162 0.994 -15.430 1.00 96.50 101 TRP A O 1
ATOM 817 N N . CYS A 1 102 ? 5.748 -0.249 -16.658 1.00 96.38 102 CYS A N 1
ATOM 818 C CA . CYS A 1 102 ? 6.373 -1.547 -16.385 1.00 96.38 102 CYS A CA 1
ATOM 819 C C . CYS A 1 102 ? 6.397 -2.462 -17.621 1.00 96.38 102 CYS A C 1
ATOM 821 O O . CYS A 1 102 ? 6.198 -3.670 -17.533 1.00 96.38 102 CYS A O 1
ATOM 823 N N . ARG A 1 103 ? 6.594 -1.889 -18.817 1.00 95.00 103 ARG A N 1
ATOM 824 C CA . ARG A 1 103 ? 6.606 -2.663 -20.073 1.00 95.00 103 ARG A CA 1
ATOM 825 C C . ARG A 1 103 ? 7.739 -3.693 -20.124 1.00 95.00 103 ARG A C 1
ATOM 827 O O . ARG A 1 103 ? 7.536 -4.797 -20.624 1.00 95.00 103 ARG A O 1
ATOM 834 N N . THR A 1 104 ? 8.920 -3.305 -19.652 1.00 96.81 104 THR A N 1
ATOM 835 C CA . THR A 1 104 ? 10.109 -4.158 -19.546 1.00 96.81 104 THR A CA 1
ATOM 836 C C . THR A 1 104 ? 10.634 -4.099 -18.120 1.00 96.81 104 THR A C 1
ATOM 838 O O . THR A 1 104 ? 1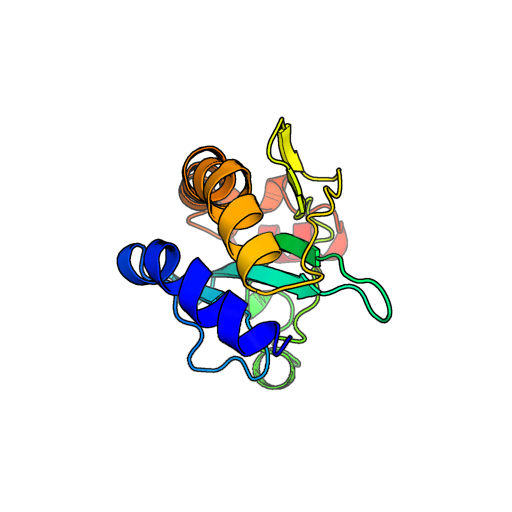0.302 -3.168 -17.382 1.00 96.81 104 THR A O 1
ATOM 841 N N . GLU A 1 105 ? 11.452 -5.078 -17.750 1.00 97.12 105 GLU A N 1
ATOM 842 C CA . GLU A 1 105 ? 12.067 -5.159 -16.425 1.00 97.12 105 GLU A CA 1
ATOM 843 C C . GLU A 1 105 ? 12.984 -3.963 -16.160 1.00 97.12 105 GLU A C 1
ATOM 845 O O . GLU A 1 105 ? 12.850 -3.293 -15.142 1.00 97.12 105 GLU A O 1
ATOM 850 N N . GLU A 1 106 ? 13.818 -3.582 -17.127 1.00 97.00 106 GLU A N 1
ATOM 851 C CA . GLU A 1 106 ? 14.710 -2.423 -17.010 1.00 97.00 106 GLU A CA 1
ATOM 852 C C . GLU A 1 106 ? 13.917 -1.118 -16.888 1.00 97.00 106 GLU A C 1
ATOM 854 O O . GLU A 1 106 ? 14.272 -0.224 -16.119 1.00 97.00 106 GLU A O 1
ATOM 859 N N . GLY A 1 107 ? 12.819 -1.002 -17.645 1.00 95.88 107 GLY A N 1
ATOM 860 C CA . GLY A 1 107 ? 11.923 0.147 -17.575 1.00 95.88 107 GLY A CA 1
ATOM 861 C C . GLY A 1 107 ? 11.224 0.251 -16.220 1.00 95.88 107 GLY A C 1
ATOM 862 O O . GLY A 1 107 ? 11.116 1.355 -15.683 1.00 95.88 107 GLY A O 1
ATOM 863 N N . PHE A 1 108 ? 10.794 -0.889 -15.673 1.00 97.94 108 PHE A N 1
ATOM 864 C CA . PHE A 1 108 ? 10.237 -0.986 -14.329 1.00 97.94 108 PHE A CA 1
ATOM 865 C C . PHE A 1 108 ? 11.272 -0.577 -13.277 1.00 97.94 108 PHE A C 1
ATOM 867 O O . PHE A 1 108 ? 10.999 0.347 -12.518 1.00 97.94 108 PHE A O 1
ATOM 874 N N . LEU A 1 109 ? 12.461 -1.192 -13.270 1.00 98.25 109 LEU A N 1
ATOM 875 C CA . LEU A 1 109 ? 13.504 -0.949 -12.268 1.00 98.25 109 LEU A CA 1
ATOM 876 C C . LEU A 1 109 ? 13.979 0.506 -12.280 1.00 98.25 109 LEU A C 1
ATOM 878 O O . LEU A 1 109 ? 14.086 1.127 -11.225 1.00 98.25 109 LEU A O 1
ATOM 882 N N . ARG A 1 110 ? 14.179 1.093 -13.466 1.00 97.50 110 ARG A N 1
ATOM 883 C CA . ARG A 1 110 ? 14.515 2.518 -13.584 1.00 97.50 110 ARG A CA 1
ATOM 884 C C . ARG A 1 110 ? 13.406 3.404 -13.014 1.00 97.50 110 ARG A C 1
ATOM 886 O O . ARG A 1 110 ? 13.685 4.296 -12.222 1.00 97.50 110 ARG A O 1
ATOM 893 N N . GLY A 1 111 ? 12.150 3.159 -13.396 1.00 96.81 111 GLY A N 1
ATOM 894 C CA . GLY A 1 111 ? 11.013 3.928 -12.880 1.00 96.81 111 GLY A CA 1
ATOM 895 C C . GLY A 1 111 ? 10.809 3.750 -11.372 1.00 96.81 111 GLY A C 1
ATOM 896 O O . GLY A 1 111 ? 10.427 4.699 -10.684 1.00 96.81 111 GLY A O 1
ATOM 897 N N . PHE A 1 112 ? 11.096 2.555 -10.861 1.00 98.06 112 PHE A N 1
ATOM 898 C CA . PHE A 1 112 ? 11.067 2.245 -9.442 1.00 98.06 112 PHE A CA 1
ATOM 899 C C . PHE A 1 112 ? 12.118 3.062 -8.683 1.00 98.06 112 PHE A C 1
ATOM 901 O O . PHE A 1 112 ? 11.752 3.807 -7.777 1.00 98.06 112 PHE A O 1
ATOM 908 N N . GLU A 1 113 ? 13.386 3.000 -9.095 1.00 97.94 113 GLU A N 1
ATOM 909 C CA . GLU A 1 113 ? 14.489 3.736 -8.463 1.00 97.94 113 GLU A CA 1
ATOM 910 C C . GLU A 1 113 ? 14.306 5.259 -8.539 1.00 97.94 113 GLU A C 1
ATOM 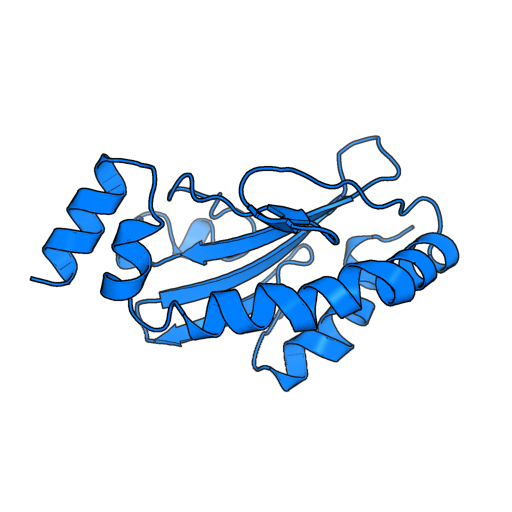912 O O . GLU A 1 113 ? 14.525 5.960 -7.553 1.00 97.94 113 GLU A O 1
ATOM 917 N N . GLU A 1 114 ? 13.858 5.787 -9.681 1.00 97.56 114 GLU A N 1
ATOM 918 C CA . GLU A 1 114 ? 13.721 7.236 -9.885 1.00 97.56 114 GLU A CA 1
ATOM 919 C C . GLU A 1 114 ? 12.508 7.845 -9.170 1.00 97.56 114 GLU A C 1
ATOM 921 O O . GLU A 1 114 ? 12.530 9.031 -8.835 1.00 97.56 114 GLU A O 1
ATOM 926 N N . LYS A 1 115 ? 11.423 7.080 -8.984 1.00 97.38 115 LYS A N 1
ATOM 927 C CA . LYS A 1 115 ? 10.139 7.631 -8.515 1.00 97.38 115 LYS A CA 1
ATOM 928 C C . LYS A 1 115 ? 9.538 6.885 -7.342 1.00 97.38 115 LYS A C 1
ATOM 930 O O . LYS A 1 115 ? 9.221 7.506 -6.331 1.00 97.38 115 LYS A O 1
ATOM 935 N N . VAL A 1 116 ? 9.337 5.578 -7.481 1.00 97.75 116 VAL A N 1
ATOM 936 C CA . VAL A 1 116 ? 8.551 4.808 -6.508 1.00 97.75 116 VAL A CA 1
ATOM 937 C C . VAL A 1 116 ? 9.308 4.646 -5.200 1.00 97.75 116 VAL A C 1
ATOM 939 O O . VAL A 1 116 ? 8.752 4.932 -4.147 1.00 97.75 116 VAL A O 1
ATOM 942 N N . LYS A 1 117 ? 10.584 4.268 -5.247 1.00 97.75 117 LYS A N 1
ATOM 943 C CA . LYS A 1 117 ? 11.425 4.107 -4.058 1.00 97.75 117 LYS A CA 1
ATOM 944 C C . LYS A 1 117 ? 11.570 5.408 -3.256 1.00 97.75 117 LYS A C 1
ATOM 946 O O . LYS A 1 117 ? 11.293 5.371 -2.057 1.00 97.75 117 LYS A O 1
ATOM 951 N N . PRO A 1 118 ? 11.899 6.569 -3.862 1.00 97.69 118 PRO A N 1
ATOM 952 C CA . PRO A 1 118 ? 11.861 7.846 -3.152 1.00 97.69 118 PRO A CA 1
ATOM 953 C C . PRO A 1 118 ? 10.489 8.157 -2.545 1.00 97.69 118 PRO A C 1
ATOM 955 O O . PRO A 1 118 ? 10.421 8.649 -1.423 1.00 97.69 118 PRO A O 1
ATOM 958 N N . ALA A 1 119 ? 9.395 7.845 -3.247 1.00 97.38 119 ALA A N 1
ATOM 959 C CA . ALA A 1 119 ? 8.043 8.085 -2.748 1.00 97.38 119 ALA A CA 1
ATOM 960 C C . ALA A 1 119 ? 7.664 7.161 -1.578 1.00 97.38 119 ALA A C 1
ATOM 962 O O . ALA A 1 119 ? 7.032 7.612 -0.623 1.00 97.38 119 ALA A O 1
ATOM 963 N N . LEU A 1 120 ? 8.076 5.891 -1.610 1.00 97.06 120 LEU A N 1
ATOM 964 C CA . LEU A 1 120 ? 7.892 4.957 -0.499 1.00 97.06 120 LEU A CA 1
ATOM 965 C C . LEU A 1 120 ? 8.601 5.473 0.755 1.00 97.06 120 LEU A C 1
ATOM 967 O O . LEU A 1 120 ? 7.978 5.603 1.806 1.00 97.06 120 LEU A O 1
ATOM 971 N N . LEU A 1 121 ? 9.877 5.838 0.627 1.00 96.31 121 LEU A N 1
ATOM 972 C CA . LEU A 1 121 ? 10.679 6.330 1.747 1.00 96.31 121 LEU A CA 1
ATOM 973 C C . LEU A 1 121 ? 10.201 7.698 2.256 1.00 96.31 121 LEU A C 1
ATOM 975 O O . LEU A 1 121 ? 10.139 7.920 3.460 1.00 96.31 121 LEU A O 1
ATOM 979 N N . GLY A 1 122 ? 9.861 8.614 1.347 1.00 96.56 122 GLY A N 1
ATOM 980 C CA . GLY A 1 122 ? 9.504 9.992 1.685 1.00 96.56 122 GLY A CA 1
ATOM 981 C C . GLY A 1 122 ? 8.051 10.195 2.115 1.00 96.56 122 GLY A C 1
ATOM 982 O O . GLY A 1 122 ? 7.770 11.165 2.814 1.00 96.56 122 GLY A O 1
ATOM 983 N N . PHE A 1 123 ? 7.128 9.315 1.710 1.00 95.75 123 PHE A N 1
ATOM 984 C CA . PHE A 1 123 ? 5.694 9.486 1.975 1.00 95.75 123 PHE A CA 1
ATOM 985 C C . PHE A 1 123 ? 5.025 8.274 2.619 1.00 95.75 123 PHE A C 1
ATOM 987 O O . PHE A 1 123 ? 4.248 8.459 3.553 1.00 95.75 123 PHE A O 1
ATOM 994 N N . ALA A 1 124 ? 5.298 7.052 2.150 1.00 93.88 124 ALA A N 1
ATOM 995 C CA . ALA A 1 124 ? 4.639 5.869 2.706 1.00 93.88 124 ALA A CA 1
ATOM 996 C C . ALA A 1 124 ? 5.129 5.562 4.129 1.00 93.88 124 ALA A C 1
ATOM 998 O O . ALA A 1 124 ? 4.309 5.296 5.001 1.00 93.88 124 ALA A O 1
ATOM 999 N N . VAL A 1 125 ? 6.437 5.671 4.390 1.00 92.69 125 VAL A N 1
ATOM 1000 C CA . VAL A 1 125 ? 6.993 5.461 5.740 1.00 92.69 125 VAL A CA 1
ATOM 1001 C C . VAL A 1 125 ? 6.397 6.445 6.762 1.00 92.69 125 VAL A C 1
ATOM 1003 O O . VAL A 1 125 ? 5.802 5.970 7.728 1.00 92.69 125 VAL A O 1
ATOM 1006 N N . PRO A 1 126 ? 6.401 7.779 6.538 1.00 92.81 126 PRO A N 1
ATOM 1007 C CA . PRO A 1 126 ? 5.730 8.708 7.452 1.00 92.81 126 PRO A CA 1
ATOM 1008 C C . PRO A 1 126 ? 4.228 8.452 7.622 1.00 92.81 126 PRO A C 1
ATOM 1010 O O . PRO A 1 126 ? 3.687 8.640 8.711 1.00 92.81 126 PRO A O 1
ATOM 1013 N N . TYR A 1 127 ? 3.538 8.029 6.556 1.00 92.31 127 TYR A N 1
ATOM 1014 C CA . TYR A 1 127 ? 2.128 7.649 6.638 1.00 92.31 127 TYR A CA 1
ATOM 1015 C C . TYR A 1 127 ? 1.932 6.481 7.612 1.00 92.31 127 TYR A C 1
ATOM 1017 O O . TYR A 1 127 ? 1.090 6.569 8.505 1.00 92.31 127 TYR A O 1
ATOM 1025 N N . PHE A 1 128 ? 2.742 5.429 7.499 1.00 92.12 128 PHE A N 1
ATOM 1026 C CA . PHE A 1 128 ? 2.686 4.287 8.407 1.00 92.12 128 PHE A CA 1
ATOM 1027 C C . PHE A 1 128 ? 3.025 4.669 9.847 1.00 92.12 128 PHE A C 1
ATOM 1029 O O . PHE A 1 128 ? 2.281 4.301 10.756 1.00 92.12 128 PHE A O 1
ATOM 1036 N N . ASP A 1 129 ? 4.058 5.480 10.069 1.00 92.44 129 ASP A N 1
ATOM 1037 C CA . ASP A 1 129 ? 4.433 5.958 11.407 1.00 92.44 129 ASP A CA 1
ATOM 1038 C C . ASP A 1 129 ? 3.306 6.754 12.092 1.00 92.44 129 ASP A C 1
ATOM 1040 O O . ASP A 1 129 ? 3.211 6.770 13.318 1.00 92.44 129 ASP A O 1
ATOM 1044 N N . SER A 1 130 ? 2.404 7.367 11.314 1.00 91.38 130 SER A N 1
ATOM 1045 C CA . SER A 1 130 ? 1.235 8.084 11.843 1.00 91.38 130 SER A CA 1
ATOM 1046 C C . SER A 1 130 ? 0.058 7.183 12.249 1.00 91.38 130 SER A C 1
ATOM 1048 O O . SER A 1 130 ? -0.838 7.641 12.960 1.00 91.38 130 SER A O 1
ATOM 1050 N N . VAL A 1 131 ? 0.050 5.911 11.828 1.00 92.19 131 VAL A N 1
ATOM 1051 C CA . VAL A 1 131 ? -1.046 4.955 12.055 1.00 92.19 131 VAL A CA 1
ATOM 1052 C C . VAL A 1 131 ? -0.517 3.722 12.784 1.00 92.19 131 VAL A C 1
ATOM 1054 O O . VAL A 1 131 ? -0.304 2.673 12.188 1.00 92.19 131 VAL A O 1
ATOM 1057 N N . GLN A 1 132 ? -0.293 3.837 14.088 1.00 94.19 132 GLN A N 1
ATOM 1058 C CA . GLN A 1 132 ? 0.219 2.748 14.928 1.00 94.19 132 GLN A CA 1
ATOM 1059 C C . GLN A 1 132 ? -0.882 2.023 15.713 1.00 94.19 132 GLN A C 1
ATOM 1061 O O . GLN A 1 132 ? -0.662 0.937 16.245 1.00 94.19 132 GLN A O 1
ATOM 1066 N N . THR A 1 133 ? -2.081 2.602 15.781 1.00 93.38 133 THR A N 1
ATOM 1067 C CA . THR A 1 133 ? -3.251 2.005 16.434 1.00 93.38 133 THR A CA 1
ATOM 1068 C C . THR A 1 133 ? -4.503 2.175 15.582 1.00 93.38 133 THR A C 1
ATOM 1070 O O . THR A 1 133 ? -4.590 3.086 14.755 1.00 93.38 133 THR A O 1
ATOM 1073 N N . LEU A 1 134 ? -5.511 1.323 15.806 1.00 90.00 134 LEU A N 1
ATOM 1074 C CA . LEU A 1 134 ? -6.791 1.442 15.106 1.00 90.00 134 LEU A CA 1
ATOM 1075 C C . LEU A 1 134 ? -7.454 2.805 15.375 1.00 90.00 134 LEU A C 1
ATOM 1077 O O . LEU A 1 134 ? -8.025 3.394 14.461 1.00 90.00 134 LEU A O 1
ATOM 1081 N N . GLY A 1 135 ? -7.315 3.348 16.590 1.00 91.00 135 GLY A N 1
ATOM 1082 C CA . GLY A 1 135 ? -7.831 4.671 16.958 1.00 91.00 135 GLY A CA 1
ATOM 1083 C C . GLY A 1 135 ? -7.203 5.816 16.157 1.00 91.00 135 GLY A C 1
ATOM 1084 O O . GLY A 1 135 ? -7.916 6.709 15.705 1.00 91.00 135 GLY A O 1
ATOM 1085 N N . GLN A 1 136 ? -5.891 5.765 15.902 1.00 91.81 136 GLN A N 1
ATOM 1086 C CA . GLN A 1 136 ? -5.213 6.723 15.012 1.00 91.81 136 GLN A CA 1
ATOM 1087 C C . GLN A 1 136 ? -5.654 6.579 13.552 1.00 91.81 136 GLN A C 1
ATOM 1089 O O . GLN A 1 136 ? -5.609 7.541 12.789 1.00 91.81 136 GLN A O 1
ATOM 1094 N N . ALA A 1 137 ? -6.101 5.385 13.171 1.00 89.25 137 ALA A N 1
ATOM 1095 C CA . ALA A 1 137 ? -6.570 5.079 11.832 1.00 89.25 137 ALA A CA 1
ATOM 1096 C C . ALA A 1 137 ? -7.984 5.627 11.555 1.00 89.25 137 ALA A C 1
ATOM 1098 O O . ALA A 1 137 ? -8.293 5.956 10.410 1.00 89.25 137 ALA A O 1
ATOM 1099 N N . VAL A 1 138 ? -8.832 5.779 12.585 1.00 90.25 138 VAL A N 1
ATOM 1100 C CA . VAL A 1 138 ? -10.241 6.221 12.466 1.00 90.25 138 VAL A CA 1
ATOM 1101 C C . VAL A 1 138 ? -10.428 7.451 11.561 1.00 90.25 138 VAL A C 1
ATOM 1103 O O . VAL A 1 138 ? -11.261 7.376 10.657 1.00 90.25 138 VAL A O 1
ATOM 1106 N N . PRO A 1 139 ? -9.674 8.564 11.705 1.00 89.19 139 PRO A N 1
ATOM 1107 C CA . PRO A 1 139 ? -9.867 9.760 10.874 1.00 89.19 139 PRO A CA 1
ATOM 1108 C C . PRO A 1 139 ? -9.575 9.542 9.379 1.00 89.19 139 PRO A C 1
ATOM 1110 O O . PRO A 1 139 ? -9.983 10.343 8.530 1.00 89.19 139 PRO A O 1
ATOM 1113 N N . LEU A 1 140 ? -8.846 8.474 9.049 1.00 88.62 140 LEU A N 1
ATOM 1114 C CA . LEU A 1 140 ? -8.460 8.114 7.687 1.00 88.62 140 LEU A CA 1
ATOM 1115 C C . LEU A 1 140 ? -9.490 7.198 7.012 1.00 88.62 140 LEU A C 1
ATOM 1117 O O . LEU A 1 140 ? -9.495 7.096 5.783 1.00 88.62 140 LEU A O 1
ATOM 1121 N N . ILE A 1 141 ? -10.381 6.573 7.788 1.00 89.56 141 ILE A N 1
ATOM 1122 C CA . ILE A 1 141 ? -11.458 5.722 7.281 1.00 89.56 141 ILE A CA 1
ATOM 1123 C C . ILE A 1 141 ? -12.552 6.611 6.680 1.00 89.56 141 ILE A C 1
ATOM 1125 O O . ILE A 1 141 ? -13.143 7.448 7.361 1.00 89.56 141 ILE A O 1
ATOM 1129 N N . LYS A 1 142 ? -12.834 6.436 5.386 1.00 88.50 142 LYS A N 1
ATOM 1130 C CA . LYS A 1 142 ? -13.891 7.179 4.678 1.00 88.50 142 LYS A CA 1
ATOM 1131 C C . LYS A 1 142 ? -15.235 6.464 4.722 1.00 88.50 142 LYS A C 1
ATOM 1133 O O . LYS A 1 142 ? -16.271 7.132 4.761 1.00 88.50 142 LYS A O 1
ATOM 1138 N N . SER A 1 143 ? -15.227 5.136 4.807 1.00 89.12 143 SER A N 1
ATOM 1139 C CA . SER A 1 143 ? -16.445 4.364 5.036 1.00 89.12 143 SER A CA 1
ATOM 1140 C C . SER A 1 143 ? -17.039 4.683 6.411 1.00 89.12 143 SER A C 1
ATOM 1142 O O . SER A 1 143 ? -16.454 4.373 7.449 1.00 89.12 143 SER A O 1
ATOM 1144 N N . LYS A 1 144 ? -18.245 5.265 6.430 1.00 89.31 144 LYS A N 1
ATOM 1145 C CA . LYS A 1 144 ? -18.961 5.588 7.679 1.00 89.31 144 LYS A CA 1
ATOM 1146 C C . LYS A 1 144 ? -19.190 4.354 8.551 1.00 89.31 144 LYS A C 1
ATOM 1148 O O . LYS A 1 144 ? -19.124 4.456 9.771 1.00 89.31 144 LYS A O 1
ATOM 1153 N N . HIS A 1 145 ? -19.459 3.209 7.922 1.00 89.88 145 HIS A N 1
ATOM 1154 C CA . HIS A 1 145 ? -19.669 1.948 8.623 1.00 89.88 145 HIS A CA 1
ATOM 1155 C C . HIS A 1 145 ? -18.401 1.525 9.374 1.00 89.88 145 HIS A C 1
ATOM 1157 O O . HIS A 1 145 ? -18.434 1.388 10.594 1.00 89.88 145 HIS A O 1
ATOM 1163 N N . TYR A 1 146 ? -17.268 1.410 8.676 1.00 90.25 146 TYR A N 1
ATOM 1164 C CA . TYR A 1 146 ? -16.019 0.979 9.307 1.00 90.25 146 TYR A CA 1
ATOM 1165 C C . TYR A 1 146 ? -15.440 2.018 10.267 1.00 90.25 146 TYR A C 1
ATOM 1167 O O . TYR A 1 146 ? -14.832 1.639 11.262 1.00 90.25 146 TYR A O 1
ATOM 1175 N N . ALA A 1 147 ? -15.670 3.314 10.036 1.00 90.62 147 ALA A N 1
ATOM 1176 C CA . ALA A 1 147 ? -15.272 4.355 10.981 1.00 90.62 147 ALA A CA 1
ATOM 1177 C C . ALA A 1 147 ? -16.015 4.211 12.321 1.00 90.62 147 ALA A C 1
ATOM 1179 O O . ALA A 1 147 ? -15.405 4.351 13.382 1.00 90.62 147 ALA A O 1
ATOM 1180 N N . ALA A 1 148 ? -17.313 3.887 12.283 1.00 90.19 148 ALA A N 1
ATOM 1181 C CA . ALA A 1 148 ? -18.108 3.635 13.482 1.00 90.19 148 ALA A CA 1
ATOM 1182 C C . ALA A 1 148 ? -17.659 2.358 14.209 1.00 90.19 148 ALA A C 1
ATOM 1184 O O . ALA A 1 148 ? -17.477 2.392 15.424 1.00 90.19 148 ALA A O 1
ATOM 1185 N N . VAL A 1 149 ? -17.418 1.266 13.471 1.00 91.12 149 VAL A N 1
ATOM 1186 C CA . VAL A 1 149 ? -16.893 0.009 14.037 1.00 91.12 149 VAL A CA 1
ATOM 1187 C C . VAL A 1 149 ? -15.536 0.242 14.702 1.00 91.12 149 VAL A C 1
ATOM 1189 O O . VAL A 1 149 ? -15.370 -0.075 15.875 1.00 91.12 149 VAL A O 1
ATOM 1192 N N . ALA A 1 150 ? -14.592 0.870 13.995 1.00 91.12 150 ALA A N 1
ATOM 1193 C CA . ALA A 1 150 ? -13.275 1.187 14.536 1.00 91.12 150 ALA A CA 1
ATOM 1194 C C . ALA A 1 150 ? -13.371 2.068 15.789 1.00 91.12 150 ALA A C 1
ATOM 1196 O O . ALA A 1 150 ? -12.672 1.821 16.765 1.00 91.12 150 ALA A O 1
ATOM 1197 N N . SER A 1 151 ? -14.254 3.070 15.797 1.00 90.81 151 SER A N 1
ATOM 1198 C CA . SER A 1 151 ? -14.444 3.946 16.962 1.00 90.81 151 SER A CA 1
ATOM 1199 C C . SER A 1 151 ? -14.986 3.185 18.175 1.00 90.81 151 SER A C 1
ATOM 1201 O O . SER A 1 151 ? -14.506 3.403 19.282 1.00 90.81 151 SER A O 1
ATOM 1203 N N . ALA A 1 152 ? -15.940 2.269 17.972 1.00 90.62 152 ALA A N 1
ATOM 1204 C CA . ALA A 1 152 ? -16.504 1.443 19.041 1.00 90.62 152 ALA A CA 1
ATOM 1205 C C . ALA A 1 152 ? -15.480 0.468 19.646 1.00 90.62 152 ALA A C 1
ATOM 1207 O O . ALA A 1 152 ? -15.545 0.181 20.834 1.00 90.62 152 ALA A O 1
ATOM 1208 N N . LEU A 1 153 ? -14.525 -0.012 18.845 1.00 87.81 153 LEU A N 1
ATOM 1209 C CA . LEU A 1 153 ? -13.440 -0.890 19.299 1.00 87.81 153 LEU A CA 1
ATOM 1210 C C . LEU A 1 153 ? -12.345 -0.156 20.096 1.00 87.81 153 LEU A C 1
ATOM 1212 O O . LEU A 1 153 ? -11.536 -0.810 20.743 1.00 87.81 153 LEU A O 1
ATOM 1216 N N . ASN A 1 154 ? -12.295 1.181 20.033 1.00 80.50 154 ASN A N 1
ATOM 1217 C CA . ASN A 1 154 ? -11.320 2.011 20.757 1.00 80.50 154 ASN A CA 1
ATOM 1218 C C . ASN A 1 154 ? -11.925 2.761 21.963 1.00 80.50 154 ASN A C 1
ATOM 1220 O O . ASN A 1 154 ? -11.208 3.541 22.593 1.00 80.50 154 ASN A O 1
ATOM 1224 N N . ALA A 1 155 ? -13.223 2.591 22.235 1.00 70.25 155 ALA A N 1
ATOM 1225 C CA . ALA A 1 155 ? -13.942 3.227 23.343 1.00 70.25 155 ALA A CA 1
ATOM 1226 C C . ALA A 1 155 ? -13.854 2.387 24.624 1.00 70.25 155 ALA A C 1
ATOM 1228 O O . ALA A 1 155 ? -13.722 3.004 25.705 1.00 70.25 155 ALA A O 1
#

Radius of gyration: 15.19 Å; chains: 1; bounding box: 35×30×44 Å

Secondary structure (DSSP, 8-state):
--HHHHHHHHHHHHHGGGT-B-TT-SSS-EEEEEETTEEEEEEEEEPTTSSEEEEEEEEE-TTTSGGGHHHHTTTT---TT----EEETTTEEES----EE-SSHHHHHHHIIIIIHHHIIIIIHHHHHT-SSHHHHGGG---HHHHHHHHHHT-

Sequence (155 aa):
MQFDKVAREAFGTILEPLGFSCSESQACTFYKAVSADLYHFVMPDQLHNLPKYDVKIFFHSPLLEPASWDDKFPDALGIPTESWSYLSSRSGVGPRQELFWCRTEEGFLRGFEEKVKPALLGFAVPYFDSVQTLGQAVPLIKSKHYAAVASALNA

Foldseek 3Di:
DLCQVLLQVLVCVPVVVVQWDCVPPPGNKIWHDLDLFKIWIWDWADDPPAQKTWIFTDMGGCLLVVVCDVVQPPPRPPRQLPFQTTQDQVPARGVDTDIQGRNDSVSRNVSCVVGVVCRCVVHRVVVVVQPSDLVSCLVRRPPPSSSVSSVVVVD

pLDDT: mean 93.0, std 5.76, range [63.97, 98.44]